Protein AF-A0A1I4Y8U9-F1 (afdb_monomer_lite)

Foldseek 3Di:
DDDPQKDWQFDPVDPGRRVQTFIWRDPDDFKTFGCDGPDPDDHRAIWGFDADPVRHTAWIDHHPDIDGPPVVVVVVCCVVPPDDDPDDDD

pLDDT: mean 87.18, std 8.34, range [53.41, 96.38]

Secondary structure (DSSP, 8-state):
-EETTEEEPP-TTSSSTTTTPPEEEE-SSSEEEEEE-SSS--TT-EEEEEE-TTS-EEEEEETTEEE--HHHHHHHHHHHSPPPPPPPP-

Structure (mmCIF, N/CA/C/O backbone):
data_AF-A0A1I4Y8U9-F1
#
_entry.id   AF-A0A1I4Y8U9-F1
#
loop_
_atom_site.group_PDB
_atom_site.id
_atom_site.type_symbol
_atom_site.label_atom_id
_atom_site.label_alt_id
_atom_site.label_comp_id
_atom_site.label_asym_id
_atom_site.label_entity_id
_atom_site.label_seq_id
_atom_site.pdbx_PDB_ins_code
_atom_site.Cartn_x
_atom_site.Cartn_y
_atom_site.Cartn_z
_atom_site.occupancy
_atom_site.B_iso_or_equiv
_atom_site.auth_seq_id
_atom_site.auth_comp_id
_atom_site.auth_asym_id
_atom_site.auth_atom_id
_atom_site.pdbx_PDB_model_num
ATOM 1 N N . MET A 1 1 ? -3.539 -10.767 3.091 1.00 76.31 1 MET A N 1
ATOM 2 C CA . MET A 1 1 ? -4.367 -11.795 3.761 1.00 76.31 1 MET A CA 1
ATOM 3 C C . MET A 1 1 ? -4.724 -11.331 5.156 1.00 76.31 1 MET A C 1
ATOM 5 O O . MET A 1 1 ? -3.833 -10.803 5.806 1.00 76.31 1 MET A O 1
ATOM 9 N N . PRO A 1 2 ? -5.981 -11.453 5.602 1.00 85.31 2 PRO A N 1
ATOM 10 C CA . PRO A 1 2 ? -6.337 -11.140 6.983 1.00 85.31 2 PRO A CA 1
ATOM 11 C C . PRO A 1 2 ? -5.681 -12.138 7.951 1.00 85.31 2 PRO A C 1
ATOM 13 O O . PRO A 1 2 ? -5.651 -13.335 7.675 1.00 85.31 2 PRO A O 1
ATOM 16 N N . LEU A 1 3 ? -5.165 -11.635 9.069 1.00 84.75 3 LEU A N 1
ATOM 17 C CA . LEU A 1 3 ? -4.575 -12.394 10.170 1.00 84.75 3 LEU A CA 1
ATOM 18 C C . LEU A 1 3 ? -4.979 -11.718 11.488 1.00 84.75 3 LEU A C 1
ATOM 20 O O . LEU A 1 3 ? -4.317 -10.793 11.957 1.00 84.75 3 LEU A O 1
ATOM 24 N N . GLY A 1 4 ? -6.114 -12.129 12.058 1.00 85.44 4 GLY A N 1
ATOM 25 C CA . GLY A 1 4 ? -6.694 -11.457 13.225 1.00 85.44 4 GLY A CA 1
ATOM 26 C C . GLY A 1 4 ? -6.964 -9.976 12.935 1.00 85.44 4 GLY A C 1
ATOM 27 O O . GLY A 1 4 ? -7.698 -9.656 12.003 1.00 85.44 4 GLY A O 1
ATOM 28 N N . ASN A 1 5 ? -6.333 -9.078 13.700 1.00 84.25 5 ASN A N 1
ATOM 29 C CA . ASN A 1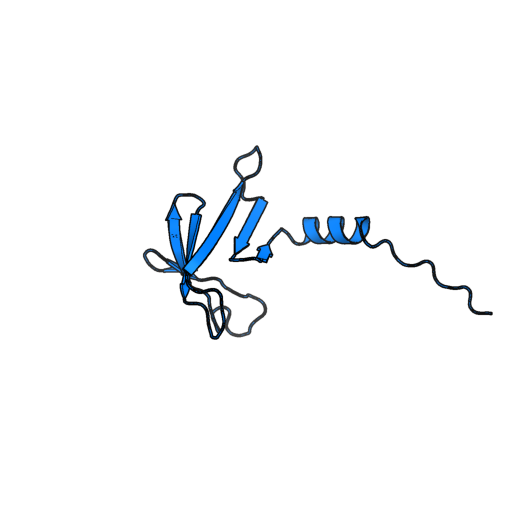 5 ? -6.433 -7.625 13.498 1.00 84.25 5 ASN A CA 1
ATOM 30 C C . ASN A 1 5 ? -5.378 -7.047 12.526 1.00 84.25 5 ASN A C 1
ATOM 32 O O . ASN A 1 5 ? -5.204 -5.832 12.418 1.00 84.25 5 ASN A O 1
ATOM 36 N N . ARG A 1 6 ? -4.626 -7.913 11.838 1.00 86.81 6 ARG A N 1
ATOM 37 C CA . ARG A 1 6 ? -3.575 -7.526 10.894 1.00 86.81 6 ARG A CA 1
ATOM 38 C C . ARG A 1 6 ? -3.884 -8.010 9.488 1.00 86.81 6 ARG A C 1
ATOM 40 O O . ARG A 1 6 ? -4.708 -8.896 9.263 1.00 86.81 6 ARG A O 1
ATOM 47 N N . VAL A 1 7 ? -3.201 -7.421 8.517 1.00 89.25 7 VAL A N 1
ATOM 48 C CA . VAL A 1 7 ? -3.245 -7.836 7.119 1.00 89.25 7 VAL A CA 1
ATOM 49 C C . VAL A 1 7 ? -1.827 -8.029 6.604 1.00 89.25 7 VAL A C 1
ATOM 51 O O . VAL A 1 7 ? -1.028 -7.102 6.632 1.00 89.25 7 VAL A O 1
ATOM 54 N N . LEU A 1 8 ? -1.539 -9.215 6.072 1.00 88.56 8 LEU A N 1
ATOM 55 C CA . LEU A 1 8 ? -0.284 -9.512 5.386 1.00 88.56 8 LEU A CA 1
ATOM 56 C C . LEU A 1 8 ? -0.298 -8.961 3.960 1.00 88.56 8 LEU A C 1
ATOM 58 O O . LEU A 1 8 ? -1.265 -9.189 3.214 1.00 88.56 8 LEU A O 1
ATOM 62 N N . VAL A 1 9 ? 0.789 -8.305 3.568 1.00 86.12 9 VAL A N 1
ATOM 63 C CA . VAL A 1 9 ? 1.091 -7.966 2.176 1.00 86.12 9 VAL A CA 1
ATOM 64 C C . VAL A 1 9 ? 1.693 -9.195 1.506 1.00 86.12 9 VAL A C 1
ATOM 66 O O . VAL A 1 9 ? 2.694 -9.726 1.972 1.00 86.12 9 VAL A O 1
ATOM 69 N N . ALA A 1 10 ? 1.067 -9.652 0.422 1.00 86.38 10 ALA A N 1
ATOM 70 C CA . ALA A 1 10 ? 1.558 -10.780 -0.357 1.00 86.38 10 ALA A CA 1
ATOM 71 C C . ALA A 1 10 ? 2.208 -10.284 -1.649 1.00 86.38 10 ALA A C 1
ATOM 73 O O . ALA A 1 10 ? 1.632 -9.434 -2.336 1.00 86.38 10 ALA A O 1
ATOM 74 N N . ASN A 1 11 ? 3.356 -10.857 -2.000 1.00 84.19 11 ASN A N 1
ATOM 75 C CA . ASN A 1 11 ? 3.976 -10.659 -3.302 1.00 84.19 11 ASN A CA 1
ATOM 76 C C . ASN A 1 11 ? 3.796 -11.921 -4.164 1.00 84.19 11 ASN A C 1
ATOM 78 O O . ASN A 1 11 ? 4.534 -12.889 -3.986 1.00 84.19 11 ASN A O 1
ATOM 82 N N . PRO A 1 12 ? 2.853 -11.934 -5.123 1.00 83.62 12 PRO A N 1
ATOM 83 C CA . PRO A 1 12 ? 2.592 -13.117 -5.941 1.00 83.62 12 PRO A CA 1
ATOM 84 C C . PRO A 1 12 ? 3.725 -13.457 -6.923 1.00 83.62 12 PRO A C 1
ATOM 86 O O . PRO A 1 12 ? 3.650 -14.487 -7.581 1.00 83.62 12 PRO A O 1
ATOM 89 N N . GLN A 1 13 ? 4.755 -12.613 -7.056 1.00 83.62 13 GLN A N 1
ATOM 90 C CA . GLN A 1 13 ? 5.914 -12.901 -7.909 1.00 83.62 13 GLN A CA 1
ATOM 91 C C . GLN A 1 13 ? 6.931 -13.845 -7.250 1.00 83.62 13 GLN A C 1
ATOM 93 O O . GLN A 1 13 ? 7.832 -14.330 -7.929 1.00 83.62 13 GLN A O 1
ATOM 98 N N . PHE A 1 14 ? 6.815 -14.102 -5.945 1.00 82.19 14 PHE A N 1
ATOM 99 C CA . PHE A 1 14 ? 7.700 -15.010 -5.218 1.00 82.19 14 PHE A CA 1
ATOM 100 C C . PHE A 1 14 ? 7.127 -16.428 -5.133 1.00 82.19 14 PHE A C 1
ATOM 102 O O . PHE A 1 14 ? 5.915 -16.609 -5.034 1.00 82.19 14 PHE A O 1
ATOM 109 N N . ASN A 1 15 ? 8.014 -17.431 -5.079 1.00 86.94 15 ASN A N 1
ATOM 110 C CA . ASN A 1 15 ? 7.631 -18.836 -4.875 1.00 86.94 15 ASN A CA 1
ATOM 111 C C . ASN A 1 15 ? 6.853 -19.035 -3.563 1.00 86.94 15 ASN A C 1
ATOM 113 O O . ASN A 1 15 ? 5.894 -19.800 -3.523 1.00 86.94 15 ASN A O 1
ATOM 117 N N . ASN A 1 16 ? 7.252 -18.326 -2.501 1.00 86.44 16 ASN A N 1
ATOM 118 C CA . ASN A 1 16 ? 6.450 -18.152 -1.295 1.00 86.44 16 ASN A CA 1
ATOM 119 C C . ASN A 1 16 ? 5.924 -16.703 -1.257 1.00 86.44 16 ASN A C 1
ATOM 121 O O . ASN A 1 16 ? 6.712 -15.790 -1.000 1.00 86.44 16 ASN A O 1
ATOM 125 N N . PRO A 1 17 ? 4.612 -16.473 -1.457 1.00 83.25 17 PRO A N 1
ATOM 126 C CA . PRO A 1 17 ? 4.032 -15.130 -1.504 1.00 83.25 17 PRO A CA 1
ATOM 127 C C . PRO A 1 17 ? 4.129 -14.323 -0.206 1.00 83.25 17 PRO A C 1
ATOM 129 O O . PRO A 1 17 ? 3.856 -13.123 -0.229 1.00 83.25 17 PRO A O 1
ATOM 132 N N . PHE A 1 18 ? 4.473 -14.969 0.912 1.00 85.69 18 PHE A N 1
ATOM 133 C CA . PHE A 1 18 ? 4.622 -14.339 2.226 1.00 85.69 18 PHE A CA 1
ATOM 134 C C . PHE A 1 18 ? 6.072 -14.277 2.710 1.00 85.69 18 P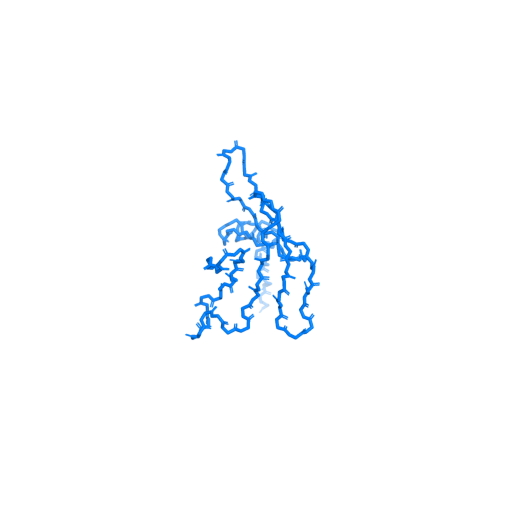HE A C 1
ATOM 136 O O . PHE A 1 18 ? 6.321 -13.913 3.859 1.00 85.69 18 PHE A O 1
ATOM 143 N N . MET A 1 19 ? 7.030 -14.628 1.852 1.00 80.88 19 MET A N 1
ATOM 144 C CA . MET A 1 19 ? 8.439 -14.365 2.121 1.00 80.88 19 MET A CA 1
ATOM 145 C C . MET A 1 19 ? 8.622 -12.854 2.312 1.00 80.88 19 MET A C 1
ATOM 147 O O . MET A 1 19 ? 8.202 -12.075 1.457 1.00 80.88 19 MET A O 1
ATOM 151 N N . ASP A 1 20 ? 9.163 -12.459 3.467 1.00 77.06 20 ASP A N 1
ATOM 152 C CA . ASP A 1 20 ? 9.331 -11.059 3.882 1.00 77.06 20 ASP A CA 1
ATOM 153 C C . ASP A 1 20 ? 8.029 -10.234 3.922 1.00 77.06 20 ASP A C 1
ATOM 155 O O . ASP A 1 20 ? 8.033 -9.018 3.712 1.00 77.06 20 ASP A O 1
ATOM 159 N N . ALA A 1 21 ? 6.891 -10.885 4.200 1.00 83.31 21 ALA A N 1
ATOM 160 C CA . ALA A 1 21 ? 5.595 -10.218 4.243 1.00 83.31 21 ALA A CA 1
ATOM 161 C C . ALA A 1 21 ? 5.567 -9.077 5.266 1.00 83.31 21 ALA A C 1
ATOM 163 O O . ALA A 1 21 ? 5.757 -9.269 6.468 1.00 83.31 21 ALA A O 1
ATOM 164 N N . ALA A 1 22 ? 5.231 -7.886 4.778 1.00 86.44 22 ALA A N 1
ATOM 165 C CA . ALA A 1 22 ? 4.870 -6.784 5.643 1.00 86.44 22 ALA A CA 1
ATOM 166 C C . ALA A 1 22 ? 3.515 -7.055 6.315 1.00 86.44 22 ALA A C 1
ATOM 168 O O . ALA A 1 22 ? 2.551 -7.471 5.662 1.00 86.44 22 ALA A O 1
ATOM 169 N N . GLU A 1 23 ? 3.427 -6.769 7.609 1.00 90.06 23 GLU A N 1
ATOM 170 C CA . GLU A 1 23 ? 2.185 -6.818 8.368 1.00 90.06 23 GLU A CA 1
ATOM 171 C C . GLU A 1 23 ? 1.626 -5.414 8.544 1.00 90.06 23 GLU A C 1
ATOM 173 O O . GLU A 1 23 ? 2.317 -4.501 8.992 1.00 90.06 23 GLU A O 1
ATOM 178 N N . ILE A 1 24 ? 0.348 -5.247 8.228 1.00 90.38 24 ILE A N 1
ATOM 179 C CA . ILE A 1 24 ? -0.369 -3.987 8.373 1.00 90.38 24 ILE A CA 1
ATOM 180 C C . ILE A 1 24 ? -1.348 -4.132 9.527 1.00 90.38 24 ILE A C 1
ATOM 182 O O . ILE A 1 24 ? -2.268 -4.946 9.460 1.00 90.38 24 ILE A O 1
ATOM 186 N N . GLU A 1 25 ? -1.187 -3.318 10.560 1.00 93.38 25 GLU A N 1
ATOM 187 C CA . GLU A 1 25 ? -2.225 -3.105 11.561 1.00 93.38 25 GLU A CA 1
ATOM 188 C C . GLU A 1 25 ? -3.281 -2.157 10.989 1.00 93.38 25 GLU A C 1
ATOM 190 O O . GLU A 1 25 ? -2.961 -1.072 10.493 1.00 93.38 25 GLU A O 1
ATOM 195 N N . VAL A 1 26 ? -4.547 -2.574 11.024 1.00 92.44 26 VAL A N 1
ATOM 196 C CA . VAL A 1 26 ? -5.664 -1.757 10.542 1.00 92.44 26 VAL A CA 1
ATOM 197 C C . VAL A 1 26 ? -6.073 -0.787 11.646 1.00 92.44 26 VAL A C 1
ATOM 199 O O . VAL A 1 26 ? -6.506 -1.206 12.713 1.00 92.44 26 VAL A O 1
ATOM 202 N N . THR A 1 27 ? -5.955 0.515 11.385 1.00 93.31 27 THR A N 1
ATOM 203 C CA . THR A 1 27 ? -6.261 1.574 12.366 1.00 93.31 27 THR A CA 1
ATOM 204 C C . THR A 1 27 ? -7.576 2.294 12.077 1.00 93.31 27 THR A C 1
ATOM 206 O O . THR A 1 27 ? -8.041 3.094 12.882 1.00 93.31 27 THR A O 1
ATOM 209 N N . GLY A 1 28 ? -8.187 2.029 10.922 1.00 92.81 28 GLY A N 1
ATOM 210 C CA . GLY A 1 28 ? -9.460 2.603 10.508 1.00 92.81 28 GLY A CA 1
ATOM 211 C C . GLY A 1 28 ? -9.914 2.045 9.162 1.00 92.81 28 GLY A C 1
ATOM 212 O O . GLY A 1 28 ? -9.244 1.207 8.561 1.00 92.81 28 GLY A O 1
ATOM 213 N N . ARG A 1 29 ? -11.056 2.526 8.657 1.00 92.38 29 ARG A N 1
ATOM 214 C CA . ARG A 1 29 ? -11.675 2.008 7.420 1.00 92.38 29 ARG A CA 1
ATOM 215 C C . ARG A 1 29 ? -10.722 1.991 6.219 1.00 92.38 29 ARG A C 1
ATOM 217 O O . ARG A 1 29 ? -10.749 1.048 5.431 1.00 92.38 29 ARG A O 1
ATOM 224 N N . ASP A 1 30 ? -9.917 3.040 6.079 1.00 94.56 30 ASP A N 1
ATOM 225 C CA . ASP A 1 30 ? -9.010 3.248 4.945 1.00 94.56 30 ASP A CA 1
ATOM 226 C C . ASP A 1 30 ? -7.567 3.550 5.394 1.00 94.56 30 ASP A C 1
ATOM 228 O O . ASP A 1 30 ? -6.740 3.972 4.584 1.00 94.56 30 ASP A O 1
ATOM 232 N N . THR A 1 31 ? -7.253 3.316 6.672 1.00 94.25 31 THR A N 1
ATOM 233 C CA . THR A 1 31 ? -5.965 3.643 7.296 1.00 94.25 31 THR A CA 1
ATOM 234 C C . THR A 1 31 ? -5.388 2.453 8.053 1.00 94.25 31 THR A C 1
ATOM 236 O O . THR A 1 31 ? -6.109 1.635 8.624 1.00 94.25 31 THR A O 1
ATOM 239 N N . GLY A 1 32 ? -4.065 2.376 8.079 1.00 93.44 32 GLY A N 1
ATOM 240 C CA . GLY A 1 32 ? -3.305 1.403 8.844 1.00 93.44 32 GLY A CA 1
ATOM 241 C C . GLY A 1 32 ? -1.874 1.871 9.070 1.00 93.44 32 GLY A C 1
ATOM 242 O O . GLY A 1 32 ? -1.498 2.977 8.673 1.00 93.44 32 GLY A O 1
ATOM 243 N N . LYS A 1 33 ? -1.074 1.020 9.704 1.00 92.62 33 LYS A N 1
ATOM 244 C CA . LYS A 1 33 ? 0.369 1.216 9.873 1.00 92.62 33 LYS A CA 1
ATOM 245 C C . LYS A 1 33 ? 1.103 -0.095 9.653 1.00 92.62 33 LYS A C 1
ATOM 247 O O . LYS A 1 33 ? 0.548 -1.159 9.917 1.00 92.62 33 LYS A O 1
ATOM 252 N N . LEU A 1 34 ? 2.341 -0.021 9.179 1.00 89.19 34 LEU A N 1
ATOM 253 C CA . LEU A 1 34 ? 3.211 -1.191 9.093 1.00 89.19 34 LEU A CA 1
ATOM 254 C C . LEU A 1 34 ? 3.606 -1.642 10.506 1.00 89.19 34 LEU A C 1
ATOM 256 O O . LEU A 1 34 ? 4.437 -1.014 11.154 1.00 89.19 34 LEU A O 1
ATOM 260 N N . ALA A 1 35 ? 2.999 -2.721 10.994 1.00 86.56 35 ALA A N 1
ATOM 261 C CA . ALA A 1 35 ? 3.346 -3.338 12.272 1.00 86.56 35 ALA A CA 1
ATOM 262 C C . ALA A 1 35 ? 4.674 -4.103 12.173 1.00 86.56 35 ALA A C 1
ATOM 264 O O . ALA A 1 35 ? 5.485 -4.082 13.097 1.00 86.56 35 ALA A O 1
ATOM 265 N N . TRP A 1 36 ? 4.915 -4.737 11.024 1.00 81.06 36 TRP A N 1
ATOM 266 C 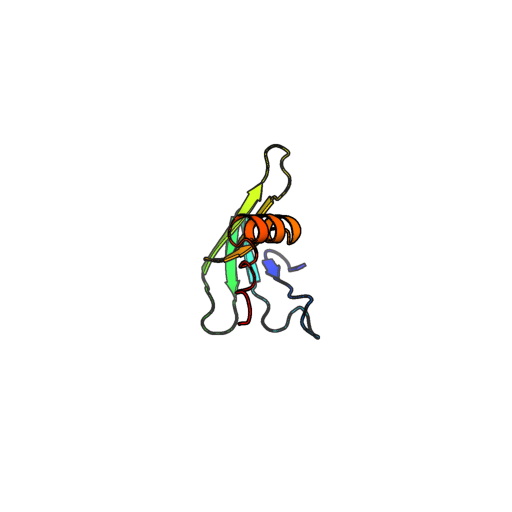CA . TRP A 1 36 ? 6.146 -5.459 10.729 1.00 81.06 36 TRP A CA 1
ATOM 267 C C .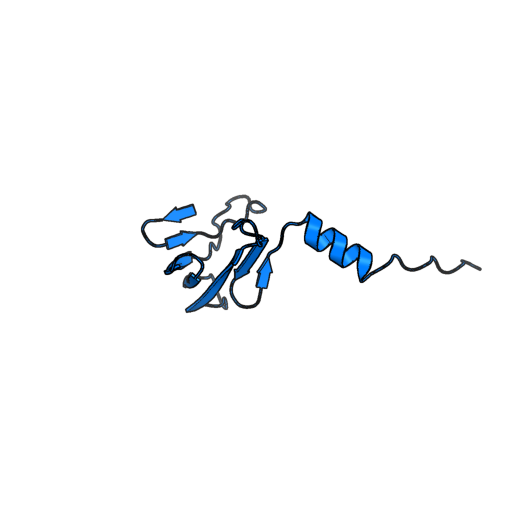 TRP A 1 36 ? 6.547 -5.268 9.268 1.00 81.06 36 TRP A C 1
ATOM 269 O O . TRP A 1 36 ? 5.682 -5.261 8.392 1.00 81.06 36 TRP A O 1
ATOM 279 N N . ALA A 1 37 ? 7.841 -5.130 8.993 1.00 76.44 37 ALA A N 1
ATOM 280 C CA . ALA A 1 37 ? 8.392 -5.124 7.647 1.00 76.44 37 ALA A CA 1
ATOM 281 C C . ALA A 1 37 ? 9.844 -5.639 7.697 1.00 76.44 37 ALA A C 1
ATOM 283 O O . ALA A 1 37 ? 10.609 -5.229 8.554 1.00 76.44 37 ALA A O 1
ATOM 284 N N . ALA A 1 38 ? 10.254 -6.561 6.826 1.00 67.19 38 ALA A N 1
ATOM 285 C CA . ALA A 1 38 ? 11.575 -7.187 6.957 1.00 67.19 38 ALA A CA 1
ATOM 286 C C . ALA A 1 38 ? 12.743 -6.190 6.747 1.00 67.19 38 ALA A C 1
ATOM 288 O O . ALA A 1 38 ? 12.749 -5.434 5.777 1.00 67.19 38 ALA A O 1
ATOM 289 N N . GLY A 1 39 ? 13.765 -6.210 7.611 1.00 65.44 39 GLY A N 1
ATOM 290 C CA . GLY A 1 39 ? 15.015 -5.443 7.442 1.00 65.44 39 GLY A CA 1
ATOM 291 C C . GLY A 1 39 ? 14.905 -3.937 7.743 1.00 65.44 39 GLY A C 1
ATOM 292 O O . GLY A 1 39 ? 14.259 -3.541 8.705 1.00 65.44 39 GLY A O 1
ATOM 293 N N . TYR A 1 40 ? 15.529 -3.082 6.914 1.00 53.41 40 TYR A N 1
ATOM 294 C CA . TYR A 1 40 ? 15.454 -1.600 6.973 1.00 53.41 40 TYR A CA 1
ATOM 295 C C . TYR A 1 40 ? 14.105 -1.032 6.508 1.00 53.41 40 TYR A C 1
ATOM 297 O O . TYR A 1 40 ? 14.012 0.096 6.020 1.00 53.41 40 TYR A O 1
ATOM 305 N N . SER A 1 41 ? 13.058 -1.838 6.580 1.00 62.88 41 SER A N 1
ATOM 306 C CA . SER A 1 41 ? 11.767 -1.469 6.042 1.00 62.88 41 SER A CA 1
ATOM 307 C C . SER A 1 41 ? 11.010 -0.565 7.012 1.00 62.88 41 SER A C 1
ATOM 309 O O . SER A 1 41 ? 11.230 -0.578 8.220 1.00 62.88 41 SER A O 1
ATOM 311 N N . SER A 1 42 ? 10.117 0.235 6.444 1.00 70.69 42 SER A N 1
ATOM 312 C CA . SER A 1 42 ? 9.325 1.320 7.029 1.00 70.69 42 SER A CA 1
ATOM 313 C C . SER A 1 42 ? 8.392 0.942 8.205 1.00 70.69 42 SER A C 1
ATOM 315 O O . SER A 1 42 ? 7.187 1.186 8.158 1.00 70.69 42 SER A O 1
ATOM 317 N N . HIS A 1 43 ? 8.901 0.338 9.280 1.00 80.31 43 HIS A N 1
ATOM 318 C CA . HIS A 1 43 ? 8.118 0.033 10.481 1.00 80.31 43 HIS A CA 1
ATOM 319 C C . HIS A 1 43 ? 7.437 1.283 11.053 1.00 80.31 43 HIS A C 1
ATOM 321 O O . HIS A 1 43 ? 8.034 2.351 11.165 1.00 80.31 43 HIS A O 1
ATOM 327 N N . GLY A 1 44 ? 6.168 1.147 11.433 1.00 85.94 44 GLY A N 1
ATOM 328 C CA . GLY A 1 44 ? 5.349 2.232 11.968 1.00 85.94 44 GLY A CA 1
ATOM 329 C C . GLY A 1 44 ? 4.854 3.236 10.924 1.00 85.94 44 GLY A C 1
ATOM 330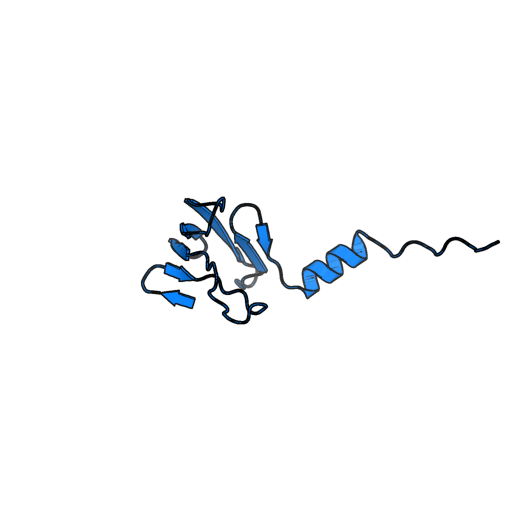 O O . GLY A 1 44 ? 4.008 4.073 11.255 1.00 85.94 44 GLY A O 1
ATOM 331 N N . GLU A 1 45 ? 5.317 3.155 9.673 1.00 90.38 45 GLU A N 1
ATOM 332 C CA . GLU A 1 45 ? 4.894 4.084 8.630 1.00 90.38 45 GLU A CA 1
ATOM 333 C C . GLU A 1 45 ? 3.421 3.909 8.245 1.00 90.38 45 GLU A C 1
ATOM 335 O O . GLU A 1 45 ? 2.850 2.813 8.353 1.00 90.38 45 GLU A O 1
ATOM 340 N N . PRO A 1 46 ? 2.782 4.999 7.784 1.00 92.25 46 PRO A N 1
ATOM 341 C CA . PRO A 1 46 ? 1.377 4.979 7.436 1.00 92.25 46 PRO A CA 1
ATOM 342 C C . PRO A 1 46 ? 1.101 4.113 6.206 1.00 92.25 46 PRO A C 1
ATOM 344 O O . PRO A 1 46 ? 1.804 4.143 5.196 1.00 92.25 46 PRO A O 1
ATOM 347 N N . VAL A 1 47 ? -0.024 3.412 6.270 1.00 93.94 47 VAL A N 1
ATOM 348 C CA . VAL A 1 47 ? -0.667 2.769 5.129 1.00 93.94 47 VAL A CA 1
ATOM 349 C C . VAL A 1 47 ? -2.028 3.420 4.939 1.00 93.94 47 VAL A C 1
ATOM 351 O O . VAL A 1 47 ? -2.781 3.595 5.898 1.00 93.94 47 VAL A O 1
ATOM 354 N N . ARG A 1 48 ? -2.382 3.772 3.703 1.00 95.12 48 ARG A N 1
ATOM 355 C CA . ARG A 1 48 ? -3.723 4.293 3.396 1.00 95.12 48 ARG A CA 1
ATOM 356 C C . ARG A 1 48 ? -4.233 3.803 2.056 1.00 95.12 48 ARG A C 1
ATOM 358 O O . ARG A 1 48 ? -3.471 3.637 1.107 1.00 95.12 48 ARG A O 1
ATOM 365 N N . ARG A 1 49 ? -5.544 3.619 1.955 1.00 94.94 49 ARG A N 1
ATOM 366 C CA . ARG A 1 49 ? -6.229 3.321 0.694 1.00 94.94 49 ARG A CA 1
ATOM 367 C C . ARG A 1 49 ? -6.987 4.556 0.244 1.00 94.94 49 ARG A C 1
ATOM 369 O O . ARG A 1 49 ? -7.632 5.217 1.047 1.00 94.94 49 ARG A O 1
ATOM 376 N N . ILE A 1 50 ? -6.914 4.862 -1.042 1.00 96.38 50 ILE A N 1
ATOM 377 C CA . ILE A 1 50 ? -7.672 5.955 -1.649 1.00 96.38 50 ILE A CA 1
ATOM 378 C C . ILE A 1 50 ? -8.837 5.349 -2.419 1.00 96.38 50 ILE A C 1
ATOM 380 O O . ILE A 1 50 ? -8.665 4.348 -3.120 1.00 96.38 50 ILE A O 1
ATOM 384 N N . ARG A 1 51 ? -10.021 5.948 -2.279 1.00 95.94 51 ARG A N 1
ATOM 385 C CA . ARG A 1 51 ? -11.229 5.543 -3.000 1.00 95.94 51 ARG A CA 1
ATOM 386 C C . ARG A 1 51 ? -11.573 6.549 -4.089 1.00 95.94 51 ARG A C 1
ATOM 388 O O . ARG A 1 51 ? -11.405 7.752 -3.911 1.00 95.94 51 ARG A O 1
ATOM 395 N N . ASP A 1 52 ? -12.082 6.045 -5.206 1.00 94.62 52 ASP A N 1
ATOM 396 C CA . ASP A 1 52 ? -12.653 6.866 -6.264 1.00 94.62 52 ASP A CA 1
ATOM 397 C C . ASP A 1 52 ? -14.029 7.429 -5.861 1.00 94.62 52 ASP A C 1
ATOM 399 O O . ASP A 1 52 ? -14.606 7.080 -4.829 1.00 94.62 52 ASP A O 1
ATOM 403 N N . LYS A 1 53 ? -14.599 8.282 -6.721 1.00 94.56 53 LYS A N 1
ATOM 404 C CA . LYS A 1 53 ? -15.938 8.874 -6.531 1.00 94.56 53 LYS A CA 1
ATOM 405 C C . LYS A 1 53 ? -17.068 7.836 -6.422 1.00 94.56 53 LYS A C 1
ATOM 407 O O . LYS A 1 53 ? -18.170 8.190 -6.026 1.00 94.56 53 LYS A O 1
ATOM 412 N N . ARG A 1 54 ? -16.819 6.577 -6.799 1.00 94.69 54 ARG A N 1
ATOM 413 C CA . ARG A 1 54 ? -17.762 5.451 -6.709 1.00 94.69 54 ARG A CA 1
ATOM 414 C C . ARG A 1 54 ? -17.499 4.579 -5.472 1.00 94.69 54 ARG A C 1
ATOM 416 O O . ARG A 1 54 ? -18.107 3.524 -5.334 1.00 94.69 54 ARG A O 1
ATOM 423 N N . GLY A 1 55 ? -16.577 4.981 -4.594 1.00 94.44 55 GLY A N 1
ATOM 424 C CA . GLY A 1 55 ? -16.213 4.261 -3.374 1.00 94.44 55 GLY A CA 1
ATOM 425 C C . GLY A 1 55 ? -15.279 3.063 -3.583 1.00 94.44 55 GLY A C 1
ATOM 426 O O . GLY A 1 55 ? -14.966 2.362 -2.613 1.00 94.44 55 GLY A O 1
ATOM 427 N N . ARG A 1 56 ? -14.807 2.816 -4.812 1.00 94.19 56 ARG A N 1
ATOM 428 C CA . ARG A 1 56 ? -13.891 1.708 -5.128 1.00 94.19 56 ARG A CA 1
ATOM 429 C C . ARG A 1 56 ? -12.459 2.114 -4.819 1.00 94.19 56 ARG A C 1
ATOM 431 O O . ARG A 1 56 ? -12.092 3.259 -5.048 1.00 94.19 56 ARG A O 1
ATOM 438 N N . ILE A 1 57 ? -11.634 1.184 -4.344 1.00 93.69 57 ILE A N 1
ATOM 439 C CA . ILE A 1 57 ? -10.216 1.460 -4.077 1.00 93.69 57 ILE A CA 1
ATOM 440 C C . ILE A 1 57 ? -9.507 1.742 -5.409 1.00 93.69 57 ILE A C 1
ATOM 442 O O . ILE A 1 57 ? -9.511 0.898 -6.302 1.00 93.69 57 ILE A O 1
ATOM 446 N N . SER A 1 58 ? -8.915 2.927 -5.537 1.00 95.19 58 SER A N 1
ATOM 447 C CA . SER A 1 58 ? -8.184 3.364 -6.728 1.00 95.19 58 SER A CA 1
ATOM 448 C C . SER A 1 58 ? -6.672 3.274 -6.556 1.00 95.19 58 SER A C 1
ATOM 450 O O . SER A 1 58 ? -5.968 3.024 -7.530 1.00 95.19 58 SER A O 1
ATOM 452 N N . GLU A 1 59 ? -6.173 3.490 -5.337 1.00 95.12 59 GLU A N 1
ATOM 453 C CA . GLU A 1 59 ? -4.741 3.518 -5.024 1.00 95.12 59 GLU A CA 1
ATOM 454 C C . GLU A 1 59 ? -4.499 3.015 -3.599 1.00 95.12 59 GLU A C 1
ATOM 456 O O . GLU A 1 59 ? -5.360 3.154 -2.722 1.00 95.12 59 GLU A O 1
ATOM 461 N N . VAL A 1 60 ? -3.311 2.472 -3.357 1.00 93.44 60 VAL A N 1
ATOM 462 C CA . VAL A 1 60 ? -2.843 2.100 -2.022 1.00 93.44 60 VAL A CA 1
ATOM 463 C C . VAL A 1 60 ? -1.487 2.743 -1.799 1.00 93.44 60 VAL A C 1
ATOM 465 O O . VAL A 1 60 ? -0.565 2.542 -2.579 1.00 93.44 60 VAL A O 1
ATOM 468 N N . TRP A 1 61 ? -1.364 3.505 -0.724 1.00 93.44 61 TRP A N 1
ATOM 469 C CA . TRP A 1 61 ? -0.081 3.974 -0.231 1.00 93.44 61 TRP A CA 1
ATOM 470 C C . TRP A 1 61 ? 0.405 3.020 0.848 1.00 93.44 61 TRP A C 1
ATOM 472 O O . TRP A 1 61 ? -0.318 2.763 1.814 1.00 93.44 61 TRP A O 1
ATOM 482 N N . ILE A 1 62 ? 1.617 2.515 0.673 1.00 90.88 62 ILE A N 1
ATOM 483 C CA . ILE A 1 62 ? 2.341 1.728 1.665 1.00 90.88 62 ILE A CA 1
ATOM 484 C C . ILE A 1 62 ? 3.611 2.517 1.934 1.00 90.88 62 ILE A C 1
ATOM 486 O O . ILE A 1 62 ? 4.463 2.577 1.047 1.00 90.88 62 ILE A O 1
ATOM 490 N N . ALA A 1 63 ? 3.722 3.151 3.105 1.00 88.75 63 ALA A N 1
ATOM 491 C CA . ALA A 1 63 ? 4.830 4.067 3.361 1.00 88.75 63 ALA A CA 1
ATOM 492 C C . ALA A 1 63 ? 4.894 5.146 2.249 1.00 88.75 63 ALA A C 1
ATOM 494 O O . ALA A 1 63 ? 3.863 5.691 1.834 1.00 88.75 63 ALA A O 1
ATOM 495 N N . GLY A 1 64 ? 6.084 5.420 1.712 1.00 87.50 64 GLY A N 1
ATOM 496 C CA . GLY A 1 64 ? 6.281 6.301 0.556 1.00 87.50 64 GLY A CA 1
ATOM 497 C C . GLY A 1 64 ? 5.853 5.724 -0.805 1.00 87.50 64 GLY A C 1
ATOM 498 O O . GLY A 1 64 ? 5.804 6.466 -1.787 1.00 87.50 64 GLY A O 1
ATOM 499 N N . ALA A 1 65 ? 5.532 4.430 -0.903 1.00 88.56 65 ALA A N 1
ATOM 500 C CA . ALA A 1 65 ? 5.196 3.787 -2.171 1.00 88.56 65 ALA A CA 1
ATOM 501 C C . ALA A 1 65 ? 3.710 3.952 -2.526 1.00 88.56 65 ALA A C 1
ATOM 503 O O . ALA A 1 65 ? 2.828 3.566 -1.758 1.00 88.56 65 ALA A O 1
ATOM 504 N N . ASN A 1 66 ? 3.424 4.467 -3.726 1.00 92.88 66 ASN A N 1
ATOM 505 C CA . ASN A 1 66 ? 2.072 4.517 -4.287 1.00 92.88 66 ASN A CA 1
ATOM 506 C C . ASN A 1 66 ? 1.857 3.357 -5.267 1.00 92.88 66 ASN A C 1
ATOM 508 O O . ASN A 1 66 ? 2.437 3.323 -6.352 1.00 92.88 66 ASN A O 1
ATOM 512 N N . VAL A 1 67 ? 0.988 2.427 -4.884 1.00 91.69 67 VAL A N 1
ATOM 513 C CA . VAL A 1 67 ? 0.586 1.278 -5.688 1.00 91.69 67 VAL A CA 1
ATOM 514 C C . VAL A 1 67 ? -0.736 1.587 -6.389 1.00 91.69 67 VAL A C 1
ATOM 516 O O . VAL A 1 67 ? -1.764 1.831 -5.749 1.00 91.69 67 VAL A O 1
ATOM 519 N N . LYS A 1 68 ? -0.718 1.521 -7.722 1.00 93.88 68 LYS A N 1
ATOM 520 C CA . LYS A 1 68 ? -1.886 1.715 -8.594 1.00 93.88 68 LYS A CA 1
ATOM 521 C C . LYS A 1 68 ? -2.102 0.496 -9.491 1.00 93.88 68 LYS A C 1
ATOM 523 O O . LYS A 1 68 ? -1.161 -0.268 -9.715 1.00 93.88 68 LYS A O 1
ATOM 528 N N . PRO A 1 69 ? -3.303 0.320 -10.072 1.00 92.12 69 PRO A N 1
ATOM 529 C CA . PRO A 1 69 ? -3.522 -0.695 -11.094 1.00 92.12 69 PRO A CA 1
ATOM 530 C C . PRO A 1 69 ? -2.521 -0.562 -12.249 1.00 92.12 69 PRO A C 1
ATOM 532 O O . PRO A 1 69 ? -2.301 0.539 -12.760 1.00 92.12 69 PRO A O 1
ATOM 535 N N . ALA A 1 70 ? -1.968 -1.688 -12.706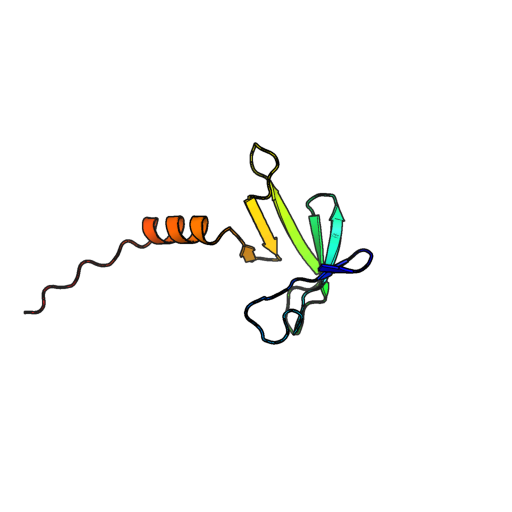 1.00 91.44 70 ALA A N 1
ATOM 536 C CA . ALA A 1 70 ? -0.925 -1.718 -13.735 1.00 91.44 70 ALA A CA 1
ATOM 537 C C . ALA A 1 70 ? -1.313 -0.954 -15.016 1.00 91.44 70 ALA A C 1
ATOM 539 O O . ALA A 1 70 ? -0.495 -0.243 -15.591 1.00 91.44 70 ALA A O 1
ATOM 540 N N . SER A 1 71 ? -2.581 -1.027 -15.433 1.00 94.00 71 SER A N 1
ATOM 541 C CA . SER A 1 71 ? -3.088 -0.312 -16.612 1.00 94.00 71 SER A CA 1
ATOM 542 C C . SER A 1 71 ? -3.087 1.214 -16.455 1.00 94.00 71 SER A C 1
ATOM 544 O O . SER A 1 71 ? -2.912 1.927 -17.443 1.00 94.00 71 SER A O 1
ATOM 546 N N . VAL A 1 72 ? -3.268 1.730 -15.235 1.00 93.88 72 VAL A N 1
ATOM 547 C CA . VAL A 1 72 ? -3.193 3.169 -14.940 1.00 93.88 72 VAL A CA 1
ATOM 548 C C . VAL A 1 72 ? -1.746 3.634 -15.048 1.00 93.88 72 VAL A C 1
ATOM 550 O O . VAL A 1 72 ? -1.474 4.608 -15.746 1.00 93.88 72 VAL A O 1
ATOM 553 N N . VAL A 1 73 ? -0.822 2.885 -14.439 1.00 93.31 73 VAL A N 1
ATOM 554 C CA . VAL A 1 73 ? 0.617 3.178 -14.497 1.00 93.31 73 VAL A CA 1
ATOM 555 C C . VAL A 1 73 ? 1.132 3.092 -15.935 1.00 93.31 73 VAL A C 1
ATOM 557 O O . VAL A 1 73 ? 1.821 3.997 -16.389 1.00 93.31 73 VAL A O 1
ATOM 560 N N . ALA A 1 74 ? 0.740 2.072 -16.702 1.00 93.56 74 ALA A N 1
ATOM 561 C CA . ALA A 1 74 ? 1.137 1.931 -18.103 1.00 93.56 74 ALA A CA 1
ATOM 562 C C . ALA A 1 74 ? 0.689 3.129 -18.961 1.00 93.56 74 ALA A C 1
ATOM 564 O O . ALA A 1 74 ? 1.472 3.654 -19.752 1.00 93.56 74 ALA A O 1
ATOM 565 N N . LYS A 1 75 ? -0.549 3.610 -18.772 1.00 95.31 75 LYS A N 1
ATOM 566 C CA . LYS A 1 75 ? -1.056 4.815 -19.453 1.00 95.31 75 LYS A CA 1
ATOM 567 C C . LYS A 1 75 ? -0.300 6.077 -19.035 1.00 95.31 75 LYS A C 1
ATOM 569 O O . LYS A 1 75 ? -0.043 6.936 -19.876 1.00 95.31 75 LYS A O 1
ATOM 574 N N . GLU A 1 76 ? 0.039 6.201 -17.754 1.00 93.75 76 GLU A N 1
ATOM 575 C CA . GLU A 1 76 ? 0.840 7.310 -17.227 1.00 93.75 76 GLU A CA 1
ATOM 576 C C . GLU A 1 76 ? 2.250 7.316 -17.832 1.00 93.75 76 GLU A C 1
ATOM 578 O O . GLU A 1 76 ? 2.690 8.354 -18.329 1.00 93.75 76 GLU A O 1
ATOM 583 N N . ILE A 1 77 ? 2.917 6.157 -17.870 1.00 94.31 77 ILE A N 1
ATOM 584 C CA . ILE A 1 77 ? 4.244 5.981 -18.474 1.00 94.31 77 ILE A CA 1
ATOM 585 C C . ILE A 1 77 ? 4.203 6.323 -19.962 1.00 94.31 77 ILE A C 1
ATOM 587 O O . ILE A 1 77 ? 4.992 7.151 -20.403 1.00 94.31 77 ILE A O 1
ATOM 591 N N . ALA A 1 78 ? 3.263 5.758 -20.725 1.00 93.12 78 ALA A N 1
ATOM 592 C CA . ALA A 1 78 ? 3.147 6.014 -22.162 1.00 93.12 78 ALA A CA 1
ATOM 593 C C . ALA A 1 78 ? 2.929 7.502 -22.485 1.00 93.12 78 ALA A C 1
ATOM 595 O O . ALA A 1 78 ? 3.404 7.996 -23.506 1.00 93.12 78 ALA A O 1
ATOM 596 N N . ARG A 1 79 ? 2.226 8.230 -21.606 1.00 93.38 79 ARG A N 1
ATOM 597 C CA . ARG A 1 79 ? 2.009 9.674 -21.745 1.00 93.38 79 ARG A CA 1
ATOM 598 C C . ARG A 1 79 ? 3.257 10.488 -21.403 1.00 93.38 79 ARG A C 1
ATOM 600 O O . ARG A 1 79 ? 3.545 11.459 -22.092 1.00 93.38 79 ARG A O 1
ATOM 607 N N . ARG A 1 80 ? 3.950 10.143 -20.314 1.00 94.69 80 ARG A N 1
ATOM 608 C CA . ARG A 1 80 ? 5.109 10.905 -19.814 1.00 94.69 80 ARG A CA 1
ATOM 609 C C . ARG A 1 80 ? 6.390 10.625 -20.588 1.00 94.69 80 ARG A C 1
ATOM 611 O O . ARG A 1 80 ? 7.206 11.524 -20.753 1.00 94.69 80 ARG A O 1
ATOM 618 N N . TYR A 1 81 ? 6.554 9.394 -21.053 1.00 90.75 81 TYR A N 1
ATOM 619 C CA . TYR A 1 81 ? 7.758 8.904 -21.708 1.00 90.75 81 TYR A CA 1
ATOM 620 C C . TYR A 1 81 ? 7.404 8.385 -23.106 1.00 90.75 81 TYR A C 1
ATOM 622 O O . TYR A 1 81 ? 7.364 7.170 -23.323 1.00 90.75 81 TYR A O 1
ATOM 630 N N . PRO A 1 82 ? 7.115 9.282 -24.068 1.00 85.62 82 PRO A N 1
ATOM 631 C CA . PRO A 1 82 ? 6.873 8.862 -25.438 1.00 85.62 82 PRO A CA 1
ATOM 632 C C . PRO A 1 82 ? 8.132 8.182 -26.001 1.00 85.62 82 PRO A C 1
ATOM 634 O O . PRO A 1 82 ? 9.253 8.595 -25.677 1.00 85.62 82 PRO A O 1
ATOM 637 N N . PRO A 1 83 ? 7.982 7.146 -26.847 1.00 82.56 83 PRO A N 1
ATOM 638 C CA . PRO A 1 83 ? 9.122 6.460 -27.436 1.00 82.56 83 PRO A CA 1
ATOM 639 C C . PRO A 1 83 ? 10.023 7.462 -28.161 1.00 82.56 83 PRO A C 1
ATOM 641 O O . PRO A 1 83 ? 9.564 8.270 -28.974 1.00 82.56 83 PRO A O 1
ATOM 644 N N . ARG A 1 84 ? 11.326 7.419 -27.857 1.00 80.00 84 ARG A N 1
ATOM 645 C CA . ARG A 1 84 ? 12.323 8.239 -28.554 1.00 80.00 84 ARG A CA 1
ATOM 646 C C . ARG A 1 84 ? 12.256 7.929 -30.049 1.00 80.00 84 ARG A C 1
ATOM 648 O O . ARG A 1 84 ? 12.336 6.764 -30.441 1.00 80.00 84 ARG A O 1
ATOM 655 N N . LYS A 1 85 ? 12.149 8.970 -30.886 1.00 79.19 85 LYS A N 1
ATOM 656 C CA . LYS A 1 85 ? 12.316 8.824 -32.338 1.00 79.19 85 LYS A CA 1
ATOM 657 C C . LYS A 1 85 ? 13.676 8.169 -32.585 1.00 79.19 85 LYS A C 1
ATOM 659 O O . LYS A 1 85 ? 14.682 8.635 -32.048 1.00 79.19 85 LYS A O 1
ATOM 664 N N . ARG A 1 86 ? 13.696 7.076 -33.354 1.00 76.69 86 ARG A N 1
ATOM 665 C CA . ARG A 1 86 ? 14.947 6.425 -33.758 1.00 76.69 86 ARG A CA 1
ATOM 666 C C . ARG A 1 86 ? 15.821 7.475 -34.439 1.00 76.69 86 ARG A C 1
ATOM 668 O O . ARG A 1 86 ? 15.354 8.168 -35.342 1.00 76.69 86 ARG A O 1
ATOM 675 N N . ARG A 1 87 ? 17.058 7.624 -33.966 1.00 75.38 87 ARG A N 1
ATOM 676 C CA . ARG A 1 87 ? 18.043 8.475 -34.633 1.00 75.38 87 ARG A CA 1
ATOM 677 C C . ARG A 1 87 ? 18.277 7.871 -36.025 1.00 75.38 87 ARG A C 1
ATOM 679 O O . ARG A 1 87 ? 18.464 6.654 -36.082 1.00 75.38 87 ARG A O 1
ATOM 686 N N . PRO A 1 88 ? 18.217 8.653 -37.116 1.00 74.75 88 PRO A N 1
ATOM 687 C CA . PRO A 1 88 ? 18.597 8.151 -38.429 1.00 74.75 88 PRO A CA 1
ATOM 688 C C . PRO A 1 88 ? 20.018 7.596 -38.331 1.00 74.75 88 PRO A C 1
ATOM 690 O O . PRO A 1 88 ? 20.896 8.259 -37.772 1.00 74.75 88 PRO A O 1
ATOM 693 N N . ILE A 1 89 ? 20.206 6.359 -38.779 1.00 73.56 89 ILE A N 1
ATOM 694 C CA . ILE A 1 89 ? 21.539 5.780 -38.936 1.00 73.56 89 ILE A CA 1
ATOM 695 C C . ILE A 1 89 ? 22.092 6.390 -40.237 1.00 73.56 89 ILE A C 1
ATOM 697 O O . ILE A 1 89 ? 21.333 6.412 -41.209 1.00 73.56 89 ILE A O 1
ATOM 701 N N . PRO A 1 90 ? 23.308 6.969 -40.228 1.00 73.00 90 PRO A N 1
ATOM 702 C CA . PRO A 1 90 ? 23.922 7.549 -41.422 1.00 73.00 90 PRO A CA 1
ATOM 703 C C . PRO A 1 90 ? 24.187 6.504 -42.509 1.00 73.00 90 PRO A C 1
ATOM 705 O O . PRO A 1 90 ? 24.398 5.320 -42.154 1.00 73.00 90 PRO A O 1
#

Sequence (90 aa):
MPLGNRVLVANPQFNNPFMDAAEIEVTGRDTGKLAWAAGYSSHGEPVRRIRDKRGRISEVWIAGANVKPASVVAKEIARRYPPRKRRPIP

Radius of gyration: 17.64 Å; chains: 1; bounding box: 42×30×55 Å